Protein AF-A0A2K6PZX8-F1 (afdb_monomer)

Solvent-accessible surface area (backbone atoms only — not comparable to full-atom values): 6294 Å² total; per-residue (Å²): 116,65,68,47,56,73,70,72,48,85,89,80,89,74,86,80,74,78,74,98,60,96,69,57,95,43,70,67,50,40,51,52,50,50,53,50,51,50,50,51,53,49,51,53,52,52,51,49,37,49,51,20,55,76,66,68,35,70,82,70,50,48,62,63,64,57,50,52,56,54,53,62,69,69,65,77,81,87,90,57,81,71,47,53,64,51,40,45,63,73,68,56,53,71,68,80,75,80,123

Nearest PDB structures (foldseek):
  8pp5-assembly1_F  TM=7.530E-01  e=7.610E-09  Homo sapiens
  4v6b-assembly6_Cc  TM=7.667E-01  e=1.649E-05  Homo sapiens
  8cu8-assembly1_A  TM=7.436E-01  e=2.880E-05  Caenorhabditis elegans
  4v6b-assembly1_AE  TM=7.443E-01  e=2.707E-05  Homo sapiens
  4v6b-assembly2_Ax  TM=8.090E-01  e=8.255E-05  Homo sapiens

Radius of gyration: 17.98 Å; Cα contacts (8 Å, |Δi|>4): 30; chains: 1; bounding box: 43×34×40 Å

Mean predicted aligned error: 11.03 Å

Sequence (99 aa):
MKLQNQGGGRIFLQDIKKPDYDDWESGLNAMKCALHLERNVNQSLLELHKLATDKNDPHLSIKELGDHVTNLRKMGAPESGLAEYLFDKHTLGDRDNES

pLDDT: mean 73.69, std 13.57, range [39.41, 95.19]

Structure (mmCIF, N/CA/C/O backbone):
data_AF-A0A2K6PZX8-F1
#
_entry.id   AF-A0A2K6PZX8-F1
#
loop_
_atom_site.group_PDB
_atom_site.id
_atom_site.type_symbol
_atom_site.label_atom_id
_atom_site.label_alt_id
_atom_site.label_comp_id
_atom_site.label_asym_id
_atom_site.label_entity_id
_atom_site.label_seq_id
_atom_site.pdbx_PDB_ins_code
_atom_site.Cartn_x
_atom_site.Cartn_y
_atom_site.Cartn_z
_atom_site.occupancy
_atom_site.B_iso_or_equiv
_atom_site.auth_seq_id
_atom_site.auth_comp_id
_atom_site.auth_asym_id
_atom_site.auth_atom_id
_atom_site.pdbx_PDB_model_num
ATOM 1 N N . MET A 1 1 ? -9.210 -11.893 7.337 1.00 79.88 1 MET A N 1
ATOM 2 C CA . MET A 1 1 ? -10.643 -11.752 7.710 1.00 79.88 1 MET A CA 1
ATOM 3 C C . MET A 1 1 ? -10.983 -12.193 9.143 1.00 79.88 1 MET A C 1
ATOM 5 O O . MET A 1 1 ? -12.106 -11.978 9.579 1.00 79.88 1 MET A O 1
ATOM 9 N N . LYS A 1 2 ? -10.035 -12.763 9.905 1.00 83.00 2 LYS A N 1
ATOM 10 C CA . LYS A 1 2 ? -10.264 -13.283 11.264 1.00 83.00 2 LYS A CA 1
ATOM 11 C C . LYS A 1 2 ? -10.747 -12.227 12.272 1.00 83.00 2 LYS A C 1
ATOM 13 O O . LYS A 1 2 ? -11.691 -12.511 12.997 1.00 83.00 2 LYS A O 1
ATOM 18 N N . LEU A 1 3 ? -10.163 -11.023 12.259 1.00 81.69 3 LEU A N 1
ATOM 19 C CA . LEU A 1 3 ? -10.522 -9.928 13.174 1.00 81.69 3 LEU A CA 1
ATOM 20 C C . LEU A 1 3 ? -12.015 -9.562 13.093 1.00 81.69 3 LEU A C 1
ATOM 22 O O . LEU A 1 3 ? -12.699 -9.519 14.110 1.00 81.69 3 LEU A O 1
ATOM 26 N N . GLN A 1 4 ? -12.546 -9.405 11.873 1.00 79.88 4 GLN A N 1
ATOM 27 C CA . GLN A 1 4 ? -13.965 -9.099 11.647 1.00 79.88 4 GLN A CA 1
ATOM 28 C C . GLN A 1 4 ? -14.885 -10.198 12.207 1.00 79.88 4 GLN A C 1
ATOM 30 O O . GLN A 1 4 ? -15.897 -9.889 12.828 1.00 79.88 4 GLN A O 1
ATOM 35 N N . ASN A 1 5 ? -14.513 -11.472 12.036 1.00 83.94 5 ASN A N 1
ATOM 36 C CA . ASN A 1 5 ? -15.285 -12.608 12.552 1.00 83.94 5 ASN A CA 1
ATOM 37 C C . ASN A 1 5 ? -15.224 -12.712 14.084 1.00 83.94 5 ASN A C 1
ATOM 39 O O . ASN A 1 5 ? -16.209 -13.097 14.708 1.00 83.94 5 ASN A O 1
ATOM 43 N N . GLN A 1 6 ? -14.086 -12.367 14.696 1.00 81.56 6 GLN A N 1
ATOM 44 C CA . GLN A 1 6 ? -13.929 -12.351 16.155 1.00 81.56 6 GLN A CA 1
ATOM 45 C C . GLN A 1 6 ? -14.750 -11.234 16.808 1.00 81.56 6 GLN A C 1
ATOM 47 O O . GLN A 1 6 ? -15.341 -11.458 17.859 1.00 81.56 6 GLN A O 1
ATOM 52 N N . GLY A 1 7 ? -14.858 -10.075 16.154 1.00 75.69 7 GLY A N 1
ATOM 53 C CA . GLY A 1 7 ? -15.722 -8.974 16.591 1.00 75.69 7 GLY A CA 1
ATOM 54 C C . GLY A 1 7 ? -17.220 -9.188 16.325 1.00 75.69 7 GLY A C 1
ATOM 55 O O . GLY A 1 7 ? -18.000 -8.258 16.504 1.00 75.69 7 GLY A O 1
ATOM 56 N N . GLY A 1 8 ? -17.639 -10.368 15.845 1.00 82.94 8 GLY A N 1
ATOM 57 C CA . GLY A 1 8 ? -19.034 -10.649 15.473 1.00 82.94 8 GLY A CA 1
ATOM 58 C C . GLY A 1 8 ? -19.529 -9.869 14.245 1.00 82.94 8 GLY A C 1
ATOM 59 O O . GLY A 1 8 ? -20.730 -9.820 13.974 1.00 82.94 8 GLY A O 1
ATOM 60 N N . GLY A 1 9 ? -18.615 -9.242 13.501 1.00 84.69 9 GLY A N 1
ATOM 61 C CA . GLY A 1 9 ? -18.909 -8.485 12.295 1.00 84.69 9 GLY A CA 1
ATOM 62 C C . GLY A 1 9 ? -19.258 -9.390 11.113 1.00 84.69 9 GLY A C 1
ATOM 63 O O . GLY A 1 9 ? -18.817 -10.533 11.013 1.00 84.69 9 GLY A O 1
ATOM 64 N N . ARG A 1 10 ? -20.040 -8.857 10.170 1.00 90.81 10 ARG A N 1
ATOM 65 C CA . ARG A 1 10 ? -20.344 -9.526 8.896 1.00 90.81 10 ARG A CA 1
ATOM 66 C C . ARG A 1 10 ? -19.362 -9.068 7.820 1.00 90.81 10 ARG A C 1
ATOM 68 O O . ARG A 1 10 ? -19.062 -7.877 7.733 1.00 90.81 10 ARG A O 1
ATOM 75 N N . ILE A 1 11 ? -18.860 -10.007 7.020 1.00 89.94 11 ILE A N 1
ATOM 76 C CA . ILE A 1 11 ? -17.960 -9.725 5.896 1.00 89.94 11 ILE A CA 1
ATOM 77 C C . ILE A 1 11 ? -18.803 -9.542 4.635 1.00 89.94 11 ILE A C 1
ATOM 79 O O . ILE A 1 11 ? -19.562 -10.434 4.264 1.00 89.94 11 ILE A O 1
ATOM 83 N N . PHE A 1 12 ? -18.624 -8.408 3.965 1.00 91.75 12 PHE A N 1
ATOM 84 C CA . PHE A 1 12 ? -19.177 -8.147 2.640 1.00 91.75 12 PHE A CA 1
ATOM 85 C C . PHE A 1 12 ? -18.016 -7.979 1.664 1.00 91.75 12 PHE A C 1
ATOM 87 O O . PHE A 1 12 ? -17.232 -7.039 1.787 1.00 91.75 12 PHE A O 1
ATOM 94 N N . LEU A 1 13 ? -17.875 -8.930 0.741 1.00 93.12 13 LEU A N 1
ATOM 95 C CA . LEU A 1 13 ? -16.824 -8.899 -0.272 1.00 93.12 13 LEU A CA 1
ATOM 96 C C . LEU A 1 13 ? -17.186 -7.899 -1.371 1.00 93.12 13 LEU A C 1
ATOM 98 O O . LEU A 1 13 ? -18.353 -7.760 -1.731 1.00 93.12 13 LEU A O 1
ATOM 102 N N . GLN A 1 14 ? -16.171 -7.220 -1.892 1.00 93.81 14 GLN A N 1
ATOM 103 C CA . GLN A 1 14 ? -16.275 -6.323 -3.037 1.00 93.81 14 GLN A CA 1
ATOM 104 C C . GLN A 1 14 ? -15.305 -6.788 -4.119 1.00 93.81 14 GLN A C 1
ATOM 106 O O . GLN A 1 14 ? -14.324 -7.477 -3.822 1.00 93.81 14 GLN A O 1
ATOM 111 N N . ASP A 1 15 ? -15.572 -6.395 -5.360 1.00 95.19 15 ASP A N 1
ATOM 112 C CA . ASP A 1 15 ? -14.700 -6.719 -6.483 1.00 95.19 15 ASP A CA 1
ATOM 113 C C . ASP A 1 15 ? -13.314 -6.100 -6.286 1.00 95.19 15 ASP A C 1
ATOM 115 O O . ASP A 1 15 ? -13.174 -4.886 -6.105 1.00 95.19 15 ASP A O 1
ATOM 119 N N . ILE A 1 16 ? -12.278 -6.932 -6.378 1.00 92.69 16 ILE A N 1
ATOM 120 C CA . ILE A 1 16 ? -10.894 -6.466 -6.418 1.00 92.69 16 ILE A CA 1
ATOM 121 C C . ILE A 1 16 ? -10.652 -5.903 -7.817 1.00 92.69 16 ILE A C 1
ATOM 123 O O . ILE A 1 16 ? -10.732 -6.624 -8.813 1.00 92.69 16 ILE A O 1
ATOM 127 N N . LYS A 1 17 ? -10.397 -4.596 -7.902 1.00 93.50 17 LYS A N 1
ATOM 128 C CA . LYS A 1 17 ? -10.086 -3.942 -9.175 1.00 93.50 17 LYS A CA 1
ATOM 129 C C . LYS A 1 17 ? -8.751 -4.454 -9.704 1.00 93.50 17 LYS A C 1
ATOM 131 O O . LYS A 1 17 ? -7.830 -4.715 -8.931 1.00 93.50 17 LYS A O 1
ATOM 136 N N . LYS A 1 18 ? -8.662 -4.595 -11.028 1.00 92.38 18 LYS A N 1
ATOM 137 C CA . LYS A 1 18 ? -7.386 -4.885 -11.679 1.00 92.38 18 LYS A CA 1
ATOM 138 C C . LYS A 1 18 ? -6.381 -3.757 -11.383 1.00 92.38 18 LYS A C 1
ATOM 140 O O . LYS A 1 18 ? -6.825 -2.626 -11.174 1.00 92.38 18 LYS A O 1
ATOM 145 N N . PRO A 1 19 ? -5.071 -4.045 -11.376 1.00 87.75 19 PRO A N 1
ATOM 146 C CA . PRO A 1 19 ? -4.050 -3.011 -11.275 1.00 87.75 19 PRO A CA 1
ATOM 147 C C . PRO A 1 19 ? -4.194 -1.958 -12.378 1.00 87.75 19 PRO A C 1
ATOM 149 O O . PRO A 1 19 ? -4.713 -2.240 -13.461 1.00 87.75 19 PRO A O 1
ATOM 152 N N . ASP A 1 20 ? -3.704 -0.752 -12.101 1.00 86.00 20 ASP A N 1
ATOM 153 C CA . ASP A 1 20 ? -3.755 0.363 -13.053 1.00 86.00 20 ASP A CA 1
ATOM 154 C C . ASP A 1 20 ? -2.833 0.145 -14.266 1.00 86.00 20 ASP A C 1
ATOM 156 O O . ASP A 1 20 ? -3.080 0.704 -15.335 1.00 86.00 20 ASP A O 1
ATOM 160 N N . TYR A 1 21 ? -1.804 -0.695 -14.112 1.00 83.38 21 TYR A N 1
ATOM 161 C CA . TYR A 1 21 ? -0.797 -0.993 -15.128 1.00 83.38 21 TYR A CA 1
ATOM 162 C C . TYR A 1 21 ? -0.665 -2.504 -15.329 1.00 83.38 21 TYR A C 1
ATOM 164 O O . TYR A 1 21 ? -0.580 -3.258 -14.358 1.00 83.38 21 TYR A O 1
ATOM 172 N N . ASP A 1 22 ? -0.625 -2.928 -16.592 1.00 85.88 22 ASP A N 1
ATOM 173 C CA . ASP A 1 22 ? -0.368 -4.322 -16.977 1.00 85.88 22 ASP A CA 1
ATOM 174 C C . ASP A 1 22 ? 1.145 -4.594 -17.175 1.00 85.88 22 ASP A C 1
ATOM 176 O O . ASP A 1 22 ? 1.582 -5.738 -17.057 1.00 85.88 22 ASP A O 1
ATOM 180 N N . ASP A 1 23 ? 1.950 -3.549 -17.418 1.00 85.62 23 ASP A N 1
ATOM 181 C CA . ASP A 1 23 ? 3.420 -3.579 -17.487 1.00 85.62 23 ASP A CA 1
ATOM 182 C C . ASP A 1 23 ? 4.000 -2.428 -16.646 1.00 85.62 23 ASP A C 1
ATOM 184 O O . ASP A 1 23 ? 3.503 -1.301 -16.695 1.00 85.62 23 ASP A O 1
ATOM 188 N N . TRP A 1 24 ? 5.036 -2.717 -15.858 1.00 82.62 24 TRP A N 1
ATOM 189 C CA . TRP A 1 24 ? 5.695 -1.758 -14.967 1.00 82.62 24 TRP A CA 1
ATOM 190 C C . TRP A 1 24 ? 6.930 -1.103 -15.596 1.00 82.62 24 TRP A C 1
ATOM 192 O O . TRP A 1 24 ? 7.542 -0.250 -14.956 1.00 82.62 24 TRP A O 1
ATOM 202 N N . GLU A 1 25 ? 7.293 -1.478 -16.828 1.00 84.75 25 GLU A N 1
ATOM 203 C CA . GLU A 1 25 ? 8.416 -0.975 -17.640 1.00 84.75 25 GLU A CA 1
ATOM 204 C C . GLU A 1 25 ? 9.821 -1.302 -17.094 1.00 84.75 25 GLU A C 1
ATOM 206 O O . GLU A 1 25 ? 10.703 -1.709 -17.847 1.00 84.75 25 GLU A O 1
ATOM 211 N N . SER A 1 26 ? 10.062 -1.113 -15.792 1.00 84.06 26 SER A N 1
ATOM 212 C CA . SER A 1 26 ? 11.352 -1.330 -15.120 1.00 84.06 26 SER A CA 1
ATOM 213 C C . SER A 1 26 ? 11.178 -1.711 -13.648 1.00 84.06 26 SER A C 1
ATOM 215 O O . SER A 1 26 ? 10.140 -1.429 -13.041 1.00 84.06 26 SER A O 1
ATOM 217 N N . GLY A 1 27 ? 12.214 -2.305 -13.041 1.00 79.06 27 GLY A N 1
ATOM 218 C CA . GLY A 1 27 ? 12.207 -2.649 -11.618 1.00 79.06 27 GLY A CA 1
ATOM 219 C C . GLY A 1 27 ? 12.046 -1.416 -10.727 1.00 79.06 27 GLY A C 1
ATOM 220 O O . GLY A 1 27 ? 11.268 -1.439 -9.775 1.00 79.06 27 GLY A O 1
ATOM 221 N N . LEU A 1 28 ? 12.692 -0.297 -11.068 1.00 78.94 28 LEU A N 1
ATOM 222 C CA . LEU A 1 28 ? 12.552 0.968 -10.347 1.00 78.94 28 LEU A CA 1
ATOM 223 C C . LEU A 1 28 ? 11.116 1.494 -10.374 1.00 78.94 28 LEU A C 1
ATOM 225 O O . LEU A 1 28 ? 10.617 1.946 -9.342 1.00 78.94 28 LEU A O 1
ATOM 229 N N . ASN A 1 29 ? 10.451 1.458 -11.530 1.00 78.81 29 ASN A N 1
ATOM 230 C CA . ASN A 1 29 ? 9.063 1.901 -11.640 1.00 78.81 29 ASN A CA 1
ATOM 231 C C . ASN A 1 29 ? 8.130 0.969 -10.858 1.00 78.81 29 ASN A C 1
ATOM 23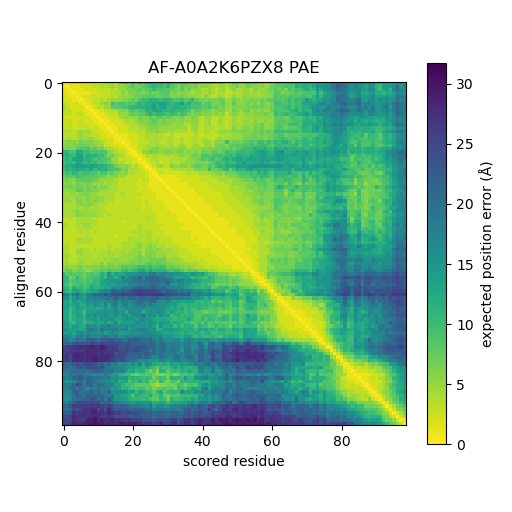3 O O . ASN A 1 29 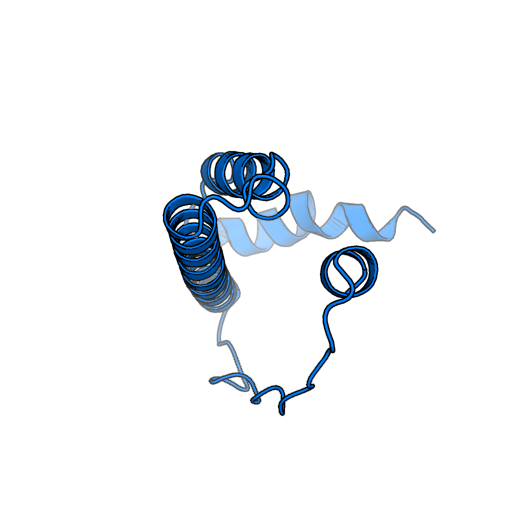? 7.310 1.461 -10.083 1.00 78.81 2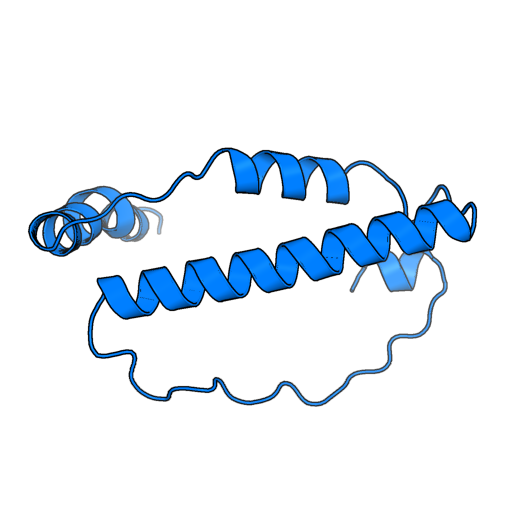9 ASN A O 1
ATOM 237 N N . ALA A 1 30 ? 8.328 -0.350 -10.946 1.00 82.75 30 ALA A N 1
ATOM 238 C CA . ALA A 1 30 ? 7.595 -1.323 -10.136 1.00 82.75 30 ALA A CA 1
ATOM 239 C C . ALA A 1 30 ? 7.756 -1.050 -8.628 1.00 82.75 30 ALA A C 1
ATOM 241 O O . ALA A 1 30 ? 6.767 -0.997 -7.898 1.00 82.75 30 ALA A O 1
ATOM 242 N N . MET A 1 31 ? 8.981 -0.789 -8.161 1.00 81.69 31 MET A N 1
ATOM 243 C CA . MET A 1 31 ? 9.264 -0.478 -6.754 1.00 81.69 31 MET A CA 1
ATOM 244 C C . MET A 1 31 ? 8.675 0.869 -6.319 1.00 81.69 31 MET A C 1
ATOM 246 O O . MET A 1 31 ? 8.156 0.985 -5.209 1.00 81.69 31 MET A O 1
ATOM 250 N N . LYS A 1 32 ? 8.688 1.891 -7.184 1.00 79.69 32 LYS A N 1
ATOM 251 C CA . LYS A 1 32 ? 8.007 3.172 -6.923 1.00 79.69 32 LYS A CA 1
ATOM 252 C C . LYS A 1 32 ? 6.495 2.986 -6.798 1.00 79.69 32 LYS A C 1
ATOM 254 O O . LYS A 1 32 ? 5.890 3.560 -5.892 1.00 79.69 32 LYS A O 1
ATOM 259 N N . CYS A 1 33 ? 5.893 2.178 -7.668 1.00 83.06 33 CYS A N 1
ATOM 260 C CA . CYS A 1 33 ? 4.472 1.846 -7.613 1.00 83.06 33 CYS A CA 1
ATOM 261 C C . CYS A 1 33 ? 4.128 1.032 -6.360 1.00 83.06 33 CYS A C 1
ATOM 263 O O . CYS A 1 33 ? 3.155 1.361 -5.683 1.00 83.06 33 CYS A O 1
ATOM 265 N N . ALA A 1 34 ? 4.954 0.049 -5.993 1.00 83.38 34 ALA A N 1
ATOM 266 C CA . ALA A 1 34 ? 4.808 -0.710 -4.754 1.00 83.38 34 ALA A CA 1
ATOM 267 C C . ALA A 1 34 ? 4.875 0.209 -3.525 1.00 83.38 34 ALA A C 1
ATOM 269 O O . ALA A 1 34 ? 3.976 0.179 -2.690 1.00 83.38 34 ALA A O 1
ATOM 270 N N . LEU A 1 35 ? 5.861 1.110 -3.461 1.00 80.94 35 LEU A N 1
ATOM 271 C CA . LEU A 1 35 ? 5.983 2.086 -2.377 1.00 80.94 35 LEU A CA 1
ATOM 272 C C . LEU A 1 35 ? 4.774 3.031 -2.311 1.00 80.94 35 LEU A C 1
ATOM 274 O O . LEU A 1 35 ? 4.317 3.393 -1.226 1.00 80.94 35 LEU A O 1
ATOM 278 N N . HIS A 1 36 ? 4.251 3.460 -3.461 1.00 83.12 36 HIS A N 1
ATOM 279 C CA . HIS A 1 36 ? 3.045 4.282 -3.509 1.00 83.12 36 HIS A CA 1
ATOM 280 C C . HIS A 1 36 ? 1.822 3.518 -2.982 1.00 83.12 36 HIS A C 1
ATOM 282 O O . HIS A 1 36 ? 1.082 4.045 -2.151 1.00 83.12 36 HIS A O 1
ATOM 288 N N . LEU A 1 37 ? 1.649 2.262 -3.399 1.00 85.00 37 LEU A N 1
ATOM 289 C CA . LEU A 1 37 ? 0.588 1.386 -2.913 1.00 85.00 37 LEU A CA 1
ATOM 290 C C . L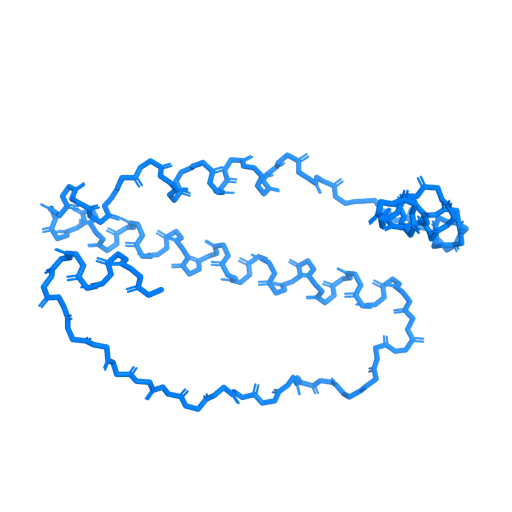EU A 1 37 ? 0.702 1.150 -1.400 1.00 85.00 37 LEU A C 1
ATOM 292 O O . LEU A 1 37 ? -0.290 1.281 -0.687 1.00 85.00 37 LEU A O 1
ATOM 296 N N . GLU A 1 38 ? 1.905 0.882 -0.892 1.00 81.44 38 GLU A N 1
ATOM 297 C CA . GLU A 1 38 ? 2.169 0.728 0.541 1.00 81.44 38 GLU A CA 1
ATOM 298 C C . GLU A 1 38 ? 1.810 1.988 1.330 1.00 81.44 38 GLU A C 1
ATOM 300 O O . GLU A 1 38 ? 1.184 1.897 2.386 1.00 81.44 38 GLU A O 1
ATOM 305 N N . ARG A 1 39 ? 2.146 3.177 0.812 1.00 80.25 39 ARG A N 1
ATOM 306 C CA . ARG A 1 39 ? 1.750 4.451 1.431 1.00 80.25 39 ARG A CA 1
ATOM 307 C C . ARG A 1 39 ? 0.235 4.615 1.472 1.00 80.25 39 ARG A C 1
ATOM 309 O O . ARG A 1 39 ? -0.281 5.033 2.506 1.00 80.25 39 ARG A O 1
ATOM 316 N N . ASN A 1 40 ? -0.469 4.264 0.396 1.00 83.94 40 ASN A N 1
ATOM 317 C CA . ASN A 1 40 ? -1.931 4.344 0.344 1.00 83.94 40 ASN A CA 1
ATOM 318 C C . ASN A 1 40 ? -2.576 3.379 1.348 1.00 83.94 40 ASN A C 1
ATOM 320 O O . ASN A 1 40 ? -3.437 3.789 2.124 1.00 83.94 40 ASN A O 1
ATOM 324 N N . VAL A 1 41 ? -2.105 2.128 1.406 1.00 85.00 41 VAL A N 1
ATOM 325 C CA . VAL A 1 41 ? -2.556 1.144 2.403 1.00 85.00 41 VAL A CA 1
ATOM 326 C C . VAL A 1 41 ? -2.286 1.655 3.818 1.00 85.00 41 VAL A C 1
ATOM 328 O O . VAL A 1 41 ? -3.182 1.636 4.658 1.00 85.00 41 VAL A O 1
ATOM 331 N N . ASN A 1 42 ? -1.087 2.177 4.080 1.00 81.50 42 ASN A N 1
ATOM 332 C CA . ASN A 1 42 ? -0.728 2.735 5.380 1.00 81.50 42 ASN A CA 1
ATOM 333 C C . ASN A 1 42 ? -1.632 3.912 5.778 1.00 81.50 42 ASN A C 1
ATOM 335 O O . ASN A 1 42 ? -2.076 3.991 6.920 1.00 81.50 42 ASN A O 1
ATOM 339 N N . GLN A 1 43 ? -1.951 4.802 4.837 1.00 83.81 43 GLN A N 1
ATOM 340 C CA . GLN A 1 43 ? -2.868 5.913 5.071 1.00 83.81 43 GLN A CA 1
ATOM 341 C C . GLN A 1 43 ? -4.275 5.411 5.435 1.00 83.81 43 GLN A C 1
ATOM 343 O O . GLN A 1 43 ? -4.848 5.870 6.423 1.00 83.81 43 GLN A O 1
ATOM 348 N N . SER A 1 44 ? -4.796 4.406 4.723 1.00 87.00 44 SER A N 1
ATOM 349 C CA . SER A 1 44 ? -6.079 3.776 5.065 1.00 87.00 44 SER A CA 1
ATOM 350 C C . SER A 1 44 ? -6.066 3.111 6.447 1.00 87.00 44 SER A C 1
ATOM 352 O O . SER A 1 44 ? -7.056 3.186 7.174 1.00 87.00 44 SER A O 1
ATOM 354 N N . LEU A 1 45 ? -4.949 2.493 6.850 1.00 84.88 45 LEU A N 1
ATOM 355 C CA . LEU A 1 45 ? -4.795 1.921 8.193 1.00 84.88 45 LEU A CA 1
ATOM 356 C C . LEU A 1 45 ? -4.787 3.000 9.288 1.00 84.88 45 LEU A C 1
ATOM 358 O O . LEU A 1 45 ? -5.400 2.811 10.340 1.00 84.88 45 LEU A O 1
ATOM 362 N N . LEU A 1 46 ? -4.135 4.141 9.046 1.00 85.00 46 LEU A N 1
ATOM 363 C CA . LEU A 1 46 ? -4.135 5.280 9.971 1.00 85.00 46 LEU A CA 1
ATOM 364 C C . LEU A 1 46 ? -5.535 5.886 10.126 1.00 85.00 46 LEU A C 1
ATOM 366 O O . LEU A 1 46 ? -5.956 6.203 11.240 1.00 85.00 46 LEU A O 1
ATOM 370 N N . GLU A 1 47 ? -6.274 6.019 9.027 1.00 87.06 47 GLU A N 1
ATOM 371 C CA . GLU A 1 47 ? -7.664 6.482 9.044 1.00 87.06 47 GLU A CA 1
ATOM 372 C C . GLU A 1 47 ? -8.579 5.509 9.788 1.00 87.06 47 GLU A C 1
ATOM 374 O O . GLU A 1 47 ? -9.400 5.940 10.600 1.00 87.06 47 GLU A O 1
ATOM 379 N N . LEU A 1 48 ? -8.391 4.201 9.589 1.00 85.94 48 LEU A N 1
ATOM 380 C CA . LEU A 1 48 ? -9.100 3.167 10.339 1.00 85.94 48 LEU A CA 1
ATOM 381 C C . LEU A 1 48 ? -8.809 3.262 11.844 1.00 85.94 48 LEU A C 1
ATOM 383 O O . LEU A 1 48 ? -9.739 3.212 12.648 1.00 85.94 48 LEU A O 1
ATOM 387 N N . HIS A 1 49 ? -7.545 3.455 12.230 1.00 82.50 49 HIS A N 1
ATOM 388 C CA . HIS A 1 49 ? -7.160 3.648 13.630 1.00 82.50 49 HIS A CA 1
ATOM 389 C C . HIS A 1 49 ? -7.806 4.905 14.231 1.00 82.50 49 HIS A C 1
ATOM 391 O O . HIS A 1 49 ? -8.312 4.874 15.357 1.00 82.50 49 HIS A O 1
ATOM 397 N N . LYS A 1 50 ? -7.826 6.016 13.485 1.00 84.75 50 LYS A N 1
ATOM 398 C CA . LYS A 1 50 ? -8.505 7.244 13.914 1.00 84.75 50 LYS A CA 1
ATOM 399 C C . LYS A 1 50 ? -10.000 6.996 14.127 1.00 84.75 50 LYS A C 1
ATOM 401 O O . LYS A 1 50 ? -10.518 7.329 15.185 1.00 84.75 50 LYS A O 1
ATOM 406 N N . LEU A 1 51 ? -10.668 6.332 13.183 1.00 86.50 51 LEU A N 1
ATOM 407 C CA . LEU A 1 51 ? -12.088 5.996 13.295 1.00 86.50 51 LEU A CA 1
ATOM 408 C C . LEU A 1 51 ? -12.384 5.082 14.497 1.00 86.50 51 LEU A C 1
ATOM 410 O O . LEU A 1 51 ? -13.392 5.273 15.175 1.00 86.50 51 LEU A O 1
ATOM 414 N N . ALA A 1 52 ? -11.521 4.099 14.767 1.00 83.31 52 ALA A N 1
ATOM 415 C CA . ALA A 1 52 ? -11.626 3.236 15.944 1.00 83.31 52 ALA A CA 1
ATOM 416 C C . ALA A 1 52 ? -11.500 4.038 17.249 1.00 83.31 52 ALA A C 1
ATOM 418 O O . ALA A 1 52 ? -12.274 3.830 18.184 1.00 83.31 52 ALA A O 1
ATOM 419 N N . THR A 1 53 ? -10.561 4.990 17.278 1.00 81.94 53 THR A N 1
ATOM 420 C CA . THR A 1 53 ? -10.362 5.913 18.405 1.00 81.94 53 THR A CA 1
ATOM 421 C C . THR A 1 53 ? -11.599 6.786 18.624 1.00 81.94 53 THR A C 1
ATOM 423 O O . THR A 1 53 ? -12.111 6.846 19.738 1.00 81.94 53 THR A O 1
ATOM 426 N N . ASP A 1 54 ? -12.135 7.390 17.559 1.00 85.31 54 ASP A N 1
ATOM 427 C CA . ASP A 1 54 ? -13.321 8.259 17.607 1.00 85.31 54 ASP A CA 1
ATOM 428 C C . ASP A 1 54 ? -14.579 7.501 18.068 1.00 85.31 54 ASP A C 1
ATOM 430 O O . ASP A 1 54 ? -15.431 8.051 18.765 1.00 85.31 54 ASP A O 1
ATOM 434 N N . LYS A 1 55 ? -14.695 6.216 17.706 1.00 83.50 55 LYS A N 1
ATOM 435 C CA . LYS A 1 55 ? -15.779 5.327 18.157 1.00 83.50 55 LYS A CA 1
ATOM 436 C C . LYS A 1 55 ? -15.540 4.712 19.535 1.00 83.50 55 LYS A C 1
ATOM 438 O O . LYS A 1 55 ? -16.396 3.966 20.008 1.00 83.50 55 LYS A O 1
ATOM 443 N N . ASN A 1 56 ? -14.411 5.031 20.169 1.00 76.00 56 ASN A N 1
ATOM 444 C CA . ASN A 1 56 ? -13.998 4.503 21.461 1.00 76.00 56 ASN A CA 1
ATOM 445 C C . ASN A 1 56 ? -14.049 2.963 21.496 1.00 76.00 56 ASN A C 1
ATOM 447 O O . ASN A 1 56 ? -14.474 2.376 22.492 1.00 76.00 56 ASN A O 1
ATOM 451 N N . ASP A 1 57 ? -13.653 2.327 20.385 1.00 69.88 57 ASP A N 1
ATOM 452 C CA . ASP A 1 57 ? -13.566 0.875 20.235 1.00 69.88 57 ASP A CA 1
ATOM 453 C C . ASP A 1 57 ? -12.125 0.424 20.537 1.00 69.88 57 ASP A C 1
ATOM 455 O O . ASP A 1 57 ? -11.263 0.441 19.645 1.00 69.88 57 ASP A O 1
ATOM 459 N N . PRO A 1 58 ? -11.823 0.034 21.794 1.00 64.69 58 PRO A N 1
ATOM 460 C CA . PRO A 1 58 ? -10.504 -0.439 22.183 1.00 64.69 58 PRO A CA 1
ATOM 461 C C . PRO A 1 58 ? -10.107 -1.723 21.455 1.00 64.69 58 PRO A C 1
ATOM 463 O O . PRO A 1 58 ? -8.924 -1.998 21.369 1.00 64.69 58 PRO A O 1
ATOM 466 N N . HIS A 1 59 ? -11.042 -2.516 20.922 1.00 66.06 59 HIS A N 1
ATOM 467 C CA . HIS A 1 59 ? -10.707 -3.772 20.253 1.00 66.06 59 HIS A CA 1
ATOM 468 C C . HIS A 1 59 ? -10.129 -3.534 18.851 1.00 66.06 59 HIS A C 1
ATOM 470 O O . HIS A 1 59 ? -9.191 -4.216 18.442 1.00 66.06 59 HIS A O 1
ATOM 476 N N . LEU A 1 60 ? -10.649 -2.529 18.137 1.00 65.38 60 LEU A N 1
ATOM 477 C CA . LEU A 1 60 ? -10.203 -2.159 16.788 1.00 65.38 60 LEU A CA 1
ATOM 478 C C . LEU A 1 60 ? -8.998 -1.195 16.786 1.00 65.38 60 LEU A C 1
ATOM 480 O O . LEU A 1 60 ? -8.319 -1.053 15.772 1.00 65.38 60 LEU A O 1
ATOM 484 N N . SER A 1 61 ? -8.707 -0.548 17.918 1.00 61.62 61 SER A N 1
ATOM 485 C CA . SER A 1 61 ? -7.585 0.396 18.085 1.00 61.62 61 SER A CA 1
ATOM 486 C C . SER A 1 61 ? -6.270 -0.257 18.557 1.00 61.62 61 SER A C 1
ATOM 488 O O . SER A 1 61 ? -5.288 0.433 18.826 1.00 61.62 61 SER A O 1
ATOM 490 N N . ILE A 1 62 ? -6.200 -1.590 18.639 1.00 61.97 62 ILE A N 1
ATOM 491 C CA . ILE A 1 62 ? -5.067 -2.302 19.252 1.00 61.97 62 ILE A CA 1
ATOM 492 C C . ILE A 1 62 ? -3.870 -2.517 18.311 1.00 61.97 62 ILE A C 1
ATOM 494 O O . ILE A 1 62 ? -3.990 -3.080 17.226 1.00 61.97 62 ILE A O 1
ATOM 498 N N . LYS A 1 63 ? -2.700 -2.126 18.846 1.00 59.97 63 LYS A N 1
ATOM 499 C CA . LYS A 1 63 ? -1.315 -2.646 18.742 1.00 59.97 63 LYS A CA 1
ATOM 500 C C . LYS A 1 63 ? -0.811 -3.195 17.401 1.00 59.97 63 LYS A C 1
ATOM 502 O O . LYS A 1 63 ? 0.218 -2.717 16.944 1.00 59.97 63 LYS A O 1
ATOM 507 N N . GLU A 1 64 ? -1.512 -4.120 16.750 1.00 60.62 64 GLU A N 1
ATOM 508 C CA . GLU A 1 64 ? -1.109 -4.670 15.445 1.00 60.62 64 GLU A CA 1
ATOM 509 C C . GLU A 1 64 ? -1.047 -3.577 14.369 1.00 60.62 64 GLU A C 1
ATOM 511 O O . GLU A 1 64 ? -0.079 -3.502 13.615 1.00 60.62 64 GLU A O 1
ATOM 516 N N . LEU A 1 65 ? -2.021 -2.656 14.349 1.00 62.22 65 LEU A N 1
ATOM 517 C CA . LEU A 1 65 ? -1.993 -1.503 13.439 1.00 62.22 65 LEU A CA 1
ATOM 518 C C . LEU A 1 65 ? -0.795 -0.579 13.719 1.00 62.22 65 LEU A C 1
ATOM 520 O O . LEU A 1 65 ? -0.142 -0.115 12.786 1.00 62.22 65 LEU A O 1
ATOM 524 N N . GLY A 1 66 ? -0.467 -0.349 14.993 1.00 64.06 66 GLY A N 1
ATOM 525 C CA . GLY A 1 66 ? 0.696 0.451 15.394 1.00 64.06 66 GLY A CA 1
ATOM 526 C C . GLY A 1 66 ? 2.035 -0.215 15.053 1.00 64.06 66 GLY A C 1
ATOM 527 O O . GLY A 1 66 ? 2.970 0.460 14.608 1.00 64.06 66 GLY A O 1
ATOM 528 N N . ASP A 1 67 ? 2.118 -1.538 15.198 1.00 66.69 67 ASP A N 1
ATOM 529 C CA . ASP A 1 67 ? 3.290 -2.340 14.844 1.00 66.69 67 ASP A CA 1
ATOM 530 C C . ASP A 1 67 ? 3.515 -2.323 13.322 1.00 66.69 67 ASP A C 1
ATOM 532 O O . ASP A 1 67 ? 4.642 -2.119 12.864 1.00 66.69 67 ASP A O 1
ATOM 536 N N . HIS A 1 68 ? 2.445 -2.424 12.523 1.00 64.31 68 HIS A N 1
ATOM 537 C CA . HIS A 1 68 ? 2.515 -2.308 11.064 1.00 64.31 68 HIS A CA 1
ATOM 538 C C . HIS A 1 68 ? 3.003 -0.927 10.603 1.00 64.31 68 HIS A C 1
ATOM 540 O O . HIS A 1 68 ? 3.931 -0.853 9.794 1.00 64.31 68 HIS A O 1
ATOM 546 N N . VAL A 1 69 ? 2.471 0.163 11.168 1.00 62.84 69 VAL A N 1
ATOM 547 C CA . VAL A 1 69 ? 2.920 1.538 10.864 1.00 62.84 69 VAL A CA 1
ATOM 548 C C . VAL A 1 69 ? 4.401 1.731 11.223 1.00 62.84 69 VAL A C 1
ATOM 550 O O . VAL A 1 69 ? 5.169 2.335 10.469 1.00 62.84 69 VAL A O 1
ATOM 553 N N . THR A 1 70 ? 4.832 1.191 12.366 1.00 64.94 70 THR A N 1
ATOM 554 C CA . THR A 1 70 ? 6.222 1.300 12.835 1.00 64.94 70 THR A CA 1
ATOM 555 C C . THR A 1 70 ? 7.190 0.509 11.955 1.00 64.94 70 THR A C 1
ATOM 557 O O . THR A 1 70 ? 8.296 0.980 11.683 1.00 64.94 70 THR A O 1
ATOM 560 N N . ASN A 1 71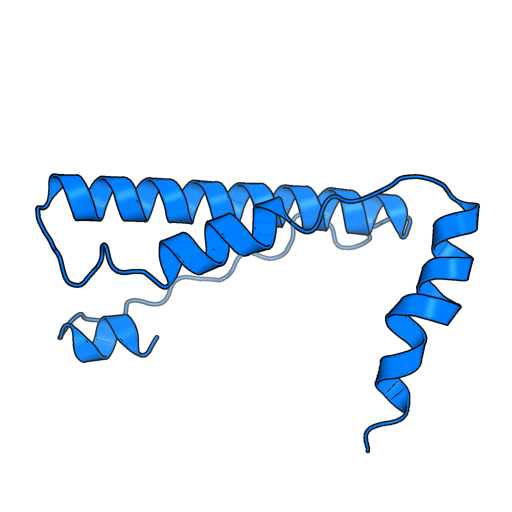 ? 6.785 -0.671 11.487 1.00 62.22 71 ASN A N 1
ATOM 561 C CA . ASN A 1 71 ? 7.598 -1.504 10.605 1.00 62.22 71 ASN A CA 1
ATOM 562 C C . ASN A 1 71 ? 7.742 -0.886 9.208 1.00 62.22 71 ASN A C 1
ATOM 564 O O . ASN A 1 71 ? 8.853 -0.842 8.686 1.00 62.22 71 ASN A O 1
ATOM 568 N N . LEU A 1 72 ? 6.674 -0.305 8.652 1.00 59.56 72 LEU A N 1
ATOM 569 C CA . LEU A 1 72 ? 6.722 0.394 7.360 1.00 59.56 72 LEU A CA 1
ATOM 570 C C . LEU A 1 72 ? 7.661 1.607 7.387 1.00 59.56 72 LEU A C 1
ATOM 572 O O . LEU A 1 72 ? 8.427 1.829 6.453 1.00 59.56 72 LEU A O 1
ATOM 576 N N . ARG A 1 73 ? 7.691 2.352 8.497 1.00 58.84 73 ARG A N 1
ATOM 577 C CA . ARG A 1 73 ? 8.616 3.484 8.671 1.00 58.84 73 ARG A CA 1
ATOM 578 C C . ARG A 1 73 ? 10.096 3.068 8.681 1.00 58.84 73 ARG A C 1
ATOM 580 O O . ARG A 1 73 ? 10.951 3.891 8.364 1.00 58.84 73 ARG A O 1
ATOM 587 N N . LYS A 1 74 ? 1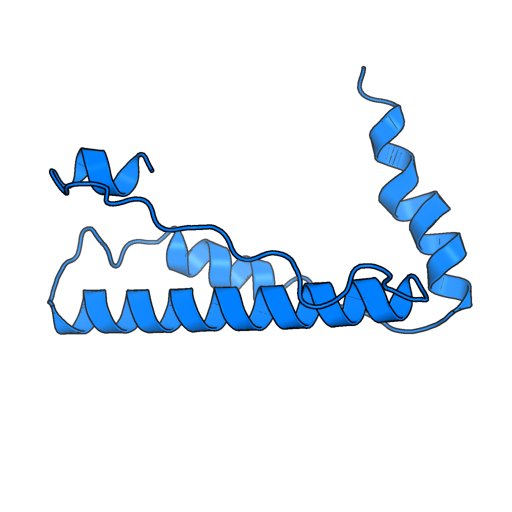0.414 1.824 9.057 1.00 59.44 74 LYS A N 1
ATOM 588 C CA . LYS A 1 74 ? 11.796 1.318 9.137 1.00 59.44 74 LYS A CA 1
ATOM 589 C C . LYS A 1 74 ? 12.367 0.879 7.784 1.00 59.44 74 LYS A C 1
ATOM 591 O O . LYS A 1 74 ? 13.584 0.837 7.651 1.00 59.44 74 LYS A O 1
ATOM 596 N N . MET A 1 75 ? 11.530 0.588 6.789 1.00 53.78 75 MET A N 1
ATOM 597 C CA . MET A 1 75 ? 11.947 -0.010 5.509 1.00 53.78 75 MET A CA 1
ATOM 598 C C . MET A 1 75 ? 12.338 1.022 4.430 1.00 53.78 75 MET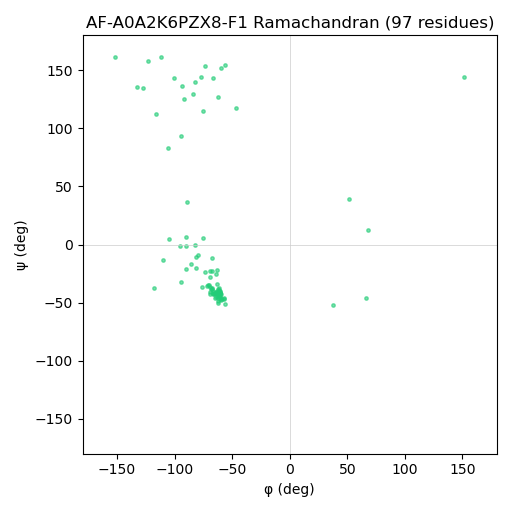 A C 1
ATOM 600 O O . MET A 1 75 ? 12.055 0.828 3.255 1.00 53.78 75 MET A O 1
ATOM 604 N N . GLY A 1 76 ? 12.979 2.133 4.813 1.00 55.12 76 GLY A N 1
ATOM 605 C CA . GLY A 1 76 ? 13.363 3.221 3.899 1.00 55.12 76 GLY A CA 1
ATOM 606 C C . GLY A 1 76 ? 14.045 2.739 2.606 1.00 55.12 76 GLY A C 1
ATOM 607 O O . GLY A 1 76 ? 15.120 2.147 2.651 1.00 55.12 76 GLY A O 1
ATOM 608 N N . ALA A 1 77 ? 13.403 3.006 1.466 1.00 50.31 77 ALA A N 1
ATOM 609 C CA . ALA A 1 77 ? 13.807 2.537 0.139 1.00 50.31 77 ALA A CA 1
ATOM 610 C C . ALA A 1 77 ? 14.903 3.422 -0.505 1.00 50.31 77 ALA A C 1
ATOM 612 O O . ALA A 1 77 ? 14.793 4.649 -0.414 1.00 50.31 77 ALA A O 1
ATOM 613 N N . PRO A 1 78 ? 15.914 2.847 -1.195 1.00 54.06 78 PRO A N 1
ATOM 614 C CA . PRO A 1 78 ? 16.926 3.603 -1.936 1.00 54.06 78 PRO A CA 1
ATOM 615 C C . PRO A 1 78 ? 16.846 3.450 -3.475 1.00 54.06 78 PRO A C 1
ATOM 617 O O . PRO A 1 78 ? 16.252 2.513 -4.004 1.00 54.06 78 PRO A O 1
ATOM 620 N N . GLU A 1 79 ? 17.479 4.396 -4.180 1.00 51.50 79 GLU A N 1
ATOM 621 C CA . GLU A 1 79 ? 17.536 4.571 -5.644 1.00 51.50 79 GLU A CA 1
ATOM 622 C C . GLU A 1 79 ? 18.859 4.054 -6.263 1.00 51.50 79 GLU A C 1
ATOM 624 O O . GLU A 1 79 ? 19.917 4.262 -5.671 1.00 51.50 79 GLU A O 1
ATOM 629 N N . SER A 1 80 ? 18.810 3.459 -7.476 1.00 46.91 80 SER A N 1
ATOM 630 C CA . SER A 1 80 ? 19.789 3.561 -8.602 1.00 46.91 80 SER A CA 1
ATOM 631 C C . SER A 1 80 ? 19.810 2.295 -9.492 1.00 46.91 80 SER A C 1
ATOM 633 O O . SER A 1 80 ? 19.688 1.186 -8.998 1.00 46.91 80 SER A O 1
ATOM 635 N N . GLY A 1 81 ? 20.007 2.4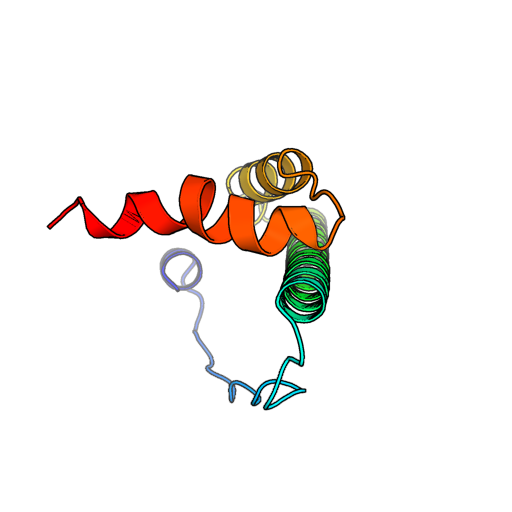20 -10.812 1.00 54.31 81 GLY A N 1
ATOM 636 C CA . GLY A 1 81 ? 19.859 1.319 -11.790 1.00 54.31 81 GLY A CA 1
ATOM 637 C C . GLY A 1 81 ? 20.883 0.168 -11.720 1.00 54.31 81 GLY A C 1
ATOM 638 O O . GLY A 1 81 ? 20.568 -0.945 -12.124 1.00 54.31 81 GLY A O 1
ATOM 639 N N . LEU A 1 82 ? 22.082 0.370 -11.152 1.00 57.06 82 LEU A N 1
ATOM 640 C CA . LEU A 1 82 ? 22.983 -0.751 -10.802 1.00 57.06 82 LEU A CA 1
ATOM 641 C C . LEU A 1 82 ? 22.477 -1.505 -9.560 1.00 57.06 82 LEU A C 1
ATOM 643 O O . LEU A 1 82 ? 22.780 -2.683 -9.368 1.00 57.06 82 LEU A O 1
ATOM 647 N N . ALA A 1 83 ? 21.685 -0.826 -8.730 1.00 60.44 83 ALA A N 1
ATOM 648 C CA . ALA A 1 83 ? 21.075 -1.429 -7.565 1.00 60.44 83 ALA A CA 1
ATOM 649 C C . ALA A 1 83 ? 20.001 -2.441 -7.963 1.00 60.44 83 ALA A C 1
ATOM 651 O O . ALA A 1 83 ? 19.861 -3.399 -7.233 1.00 60.44 83 ALA A O 1
ATOM 652 N N . GLU A 1 84 ? 19.314 -2.327 -9.107 1.00 57.31 84 GLU A N 1
ATOM 653 C CA . GLU A 1 84 ? 18.319 -3.340 -9.513 1.00 57.31 84 GLU A CA 1
ATOM 654 C C . GLU A 1 84 ? 18.949 -4.722 -9.724 1.00 57.31 84 GLU A C 1
ATOM 656 O O . GLU A 1 84 ? 18.506 -5.696 -9.121 1.00 57.31 84 GLU A O 1
ATOM 661 N N . TYR A 1 85 ? 20.029 -4.808 -10.508 1.00 63.81 85 TYR A N 1
ATOM 662 C CA . TYR A 1 85 ? 20.731 -6.077 -10.734 1.00 63.81 85 TYR A CA 1
ATOM 663 C C . TYR A 1 85 ? 21.352 -6.634 -9.442 1.00 63.81 85 TYR A C 1
ATOM 665 O O . TYR A 1 85 ? 21.276 -7.831 -9.170 1.00 63.81 85 TYR A O 1
ATOM 673 N N . LEU A 1 86 ? 21.960 -5.769 -8.623 1.00 61.69 86 LEU A N 1
ATOM 674 C CA . LEU A 1 86 ? 22.564 -6.183 -7.353 1.00 61.69 86 LEU A CA 1
ATOM 675 C C . LEU A 1 86 ? 21.511 -6.561 -6.297 1.00 61.69 86 LEU A C 1
ATOM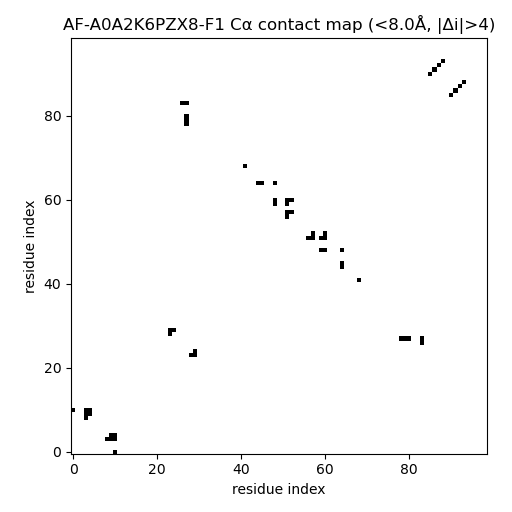 677 O O . LEU A 1 86 ? 21.738 -7.487 -5.526 1.00 61.69 86 LEU A O 1
ATOM 681 N N . PHE A 1 87 ? 20.361 -5.889 -6.272 1.00 66.31 87 PHE A N 1
ATOM 682 C CA . PHE A 1 87 ? 19.234 -6.173 -5.380 1.00 66.31 87 PHE A CA 1
ATOM 683 C C . PHE A 1 87 ? 18.561 -7.492 -5.750 1.00 66.31 87 PHE A C 1
ATOM 685 O O . PHE A 1 87 ? 18.289 -8.307 -4.870 1.00 66.31 87 PHE A O 1
ATOM 692 N N . ASP A 1 88 ? 18.371 -7.751 -7.045 1.00 67.50 88 ASP A N 1
ATOM 693 C CA . ASP A 1 88 ? 17.894 -9.045 -7.530 1.00 67.50 88 ASP A CA 1
ATOM 694 C C . ASP A 1 88 ? 18.815 -10.181 -7.053 1.00 67.50 88 ASP A C 1
ATOM 696 O O . ASP A 1 88 ? 18.368 -11.116 -6.390 1.00 67.50 88 ASP A O 1
ATOM 700 N N . LYS A 1 89 ? 20.133 -10.052 -7.266 1.00 69.38 89 LYS A N 1
ATOM 701 C CA . LYS A 1 89 ? 21.103 -11.103 -6.913 1.00 69.38 89 LYS A CA 1
ATOM 702 C C . LYS A 1 89 ? 21.363 -11.282 -5.420 1.00 69.38 89 LYS A C 1
ATOM 704 O O . LYS A 1 89 ? 21.597 -12.411 -5.002 1.00 69.38 89 LYS A O 1
ATOM 709 N N . HIS A 1 90 ? 21.364 -10.211 -4.631 1.00 64.69 90 HIS A N 1
ATOM 710 C CA . HIS A 1 90 ? 21.788 -10.261 -3.225 1.00 64.69 90 HIS A CA 1
ATOM 711 C C . HIS A 1 90 ? 20.657 -10.077 -2.210 1.00 64.69 90 HIS A C 1
ATOM 713 O O . HIS A 1 90 ? 20.877 -10.313 -1.027 1.00 64.69 90 HIS A O 1
ATOM 719 N N . THR A 1 91 ? 19.470 -9.621 -2.618 1.00 68.88 91 THR A N 1
ATOM 720 C CA . THR A 1 91 ? 18.332 -9.395 -1.706 1.00 68.88 91 THR A CA 1
ATOM 721 C C . THR A 1 91 ? 17.129 -10.271 -2.041 1.00 68.88 91 THR A C 1
ATOM 723 O O . THR A 1 91 ? 16.463 -10.751 -1.126 1.00 68.88 91 THR A O 1
ATOM 726 N N . LEU A 1 92 ? 16.846 -10.509 -3.325 1.00 69.44 92 LEU A N 1
ATOM 727 C CA . LEU A 1 92 ? 15.736 -11.374 -3.746 1.00 69.44 92 LEU A CA 1
ATOM 728 C C . LEU A 1 92 ? 16.167 -12.827 -4.005 1.00 69.44 92 LEU A C 1
ATOM 730 O O . LEU A 1 92 ? 15.390 -13.734 -3.719 1.00 69.44 92 LEU A O 1
ATOM 734 N N . GLY A 1 93 ? 17.401 -13.053 -4.469 1.00 57.84 93 GLY A N 1
ATOM 735 C CA . GLY A 1 93 ? 17.927 -14.377 -4.832 1.00 57.84 93 GLY A CA 1
ATOM 736 C C . GLY A 1 93 ? 18.128 -15.381 -3.687 1.00 57.84 93 GLY A C 1
ATOM 737 O O . GLY A 1 93 ? 18.317 -16.562 -3.956 1.00 57.84 93 GLY A O 1
ATOM 738 N N . ASP A 1 94 ? 18.055 -14.959 -2.421 1.00 57.34 94 ASP A N 1
ATOM 739 C CA . ASP A 1 94 ? 18.196 -15.865 -1.264 1.00 57.34 94 ASP A CA 1
ATOM 740 C C . ASP A 1 94 ? 16.909 -16.655 -0.951 1.00 57.34 94 ASP A C 1
ATOM 742 O O . ASP A 1 94 ? 16.919 -17.572 -0.132 1.00 57.34 94 ASP A O 1
ATOM 746 N N . ARG A 1 95 ? 15.784 -16.326 -1.601 1.00 55.84 95 ARG A N 1
ATOM 747 C CA . ARG A 1 95 ? 14.480 -16.962 -1.336 1.00 55.84 95 ARG A CA 1
ATOM 748 C C . ARG A 1 95 ? 14.282 -18.315 -2.024 1.00 55.84 95 ARG A C 1
ATOM 750 O O . ARG A 1 95 ? 13.341 -19.018 -1.672 1.00 55.84 95 ARG A O 1
ATOM 757 N N . ASP A 1 96 ? 15.169 -18.697 -2.941 1.00 51.47 96 ASP A N 1
ATOM 758 C CA . ASP A 1 96 ? 15.057 -19.950 -3.702 1.00 51.47 96 ASP A CA 1
ATOM 759 C C . ASP A 1 96 ? 15.757 -21.151 -3.025 1.00 51.47 96 ASP A C 1
ATOM 761 O O . ASP A 1 96 ? 15.692 -22.264 -3.542 1.00 51.47 96 ASP A O 1
ATOM 765 N N . ASN A 1 97 ? 16.408 -20.960 -1.866 1.00 48.03 97 ASN A N 1
ATOM 766 C CA . ASN A 1 97 ? 17.150 -22.016 -1.151 1.00 48.03 97 ASN A CA 1
ATOM 767 C C . ASN A 1 97 ? 16.456 -22.574 0.108 1.00 48.03 97 ASN A C 1
ATOM 769 O O . ASN A 1 97 ? 17.031 -23.427 0.783 1.00 48.03 97 ASN A O 1
ATOM 773 N N . GLU A 1 98 ? 15.227 -22.154 0.419 1.00 44.84 98 GLU A N 1
ATOM 774 C CA . GLU A 1 98 ? 14.378 -22.831 1.412 1.00 44.84 98 GLU A CA 1
ATOM 775 C C . GLU A 1 98 ? 13.269 -23.615 0.692 1.00 44.84 98 GLU A C 1
ATOM 777 O O . GLU A 1 98 ? 12.149 -23.138 0.511 1.00 44.84 98 GLU A O 1
ATOM 782 N N . SER A 1 99 ? 13.607 -24.830 0.249 1.00 39.41 99 SER A N 1
ATOM 783 C CA . SER A 1 99 ? 12.664 -25.902 -0.113 1.00 39.41 99 SER A CA 1
ATOM 784 C C . SER A 1 99 ? 12.906 -27.127 0.757 1.00 39.41 99 SER A C 1
ATOM 786 O O . SER A 1 99 ? 14.092 -27.427 1.021 1.00 39.41 99 SER A O 1
#

Secondary structure (DSSP, 8-state):
-HHHHHTTPPP-----PPPS-S--SSHHHHHHHHHHHHHHHHHHHHHHHHHHHHTT-TTTTSTHHHHHHHHHHH------HHHHHHHIIIIIGGGGG--

Organism: Rhinopithecus roxellana (NCBI:txid61622)

Foldseek 3Di:
DVLCVVVVHDDDDDDDDDDPDPDQPDPVSVVVVVLVVLVVVLVVLVVQLVVCVVVVPPSSNDDVSVVSNVVNVPPDDDDDDVCVVVCCVPPVVVVVPPD

InterPro domains:
  IPR001519 Ferritin [PTHR11431] (1-95)
  IPR008331 Ferritin/DPS domain [PF00210] (4-60)
  IPR009078 Ferritin-like superfamily [SSF47240] (1-93)
  IPR012347 Ferritin-like [G3DSA:1.20.1260.10] (1-99)